Protein AF-A0A813T1S6-F1 (afdb_monomer_lite)

Foldseek 3Di:
DVVVVVVVLVVDPQSVVQVVSVVVPDPPDDRDGPQFDDKDWDADPPVRDIDIDTHNDLALVRVLVVLVVVCVVPNQDPDDDDDPDPSCPDPSNVVSNVVD

Secondary structure (DSSP, 8-state):
-HHHHHHHHHH-HHHHHTTGGGGTT-TT--PPPTT--EEEEEE-TTT--EEEEEES---HHHHHHHHHHHHHHS---S-----S-TTTSSHHHHHHHTT-

Organism: NCBI:txid104777

Radius of gyration: 15.91 Å; chains: 1; bounding box: 36×32×40 Å

InterPro domains:
  IPR012337 Ribonucle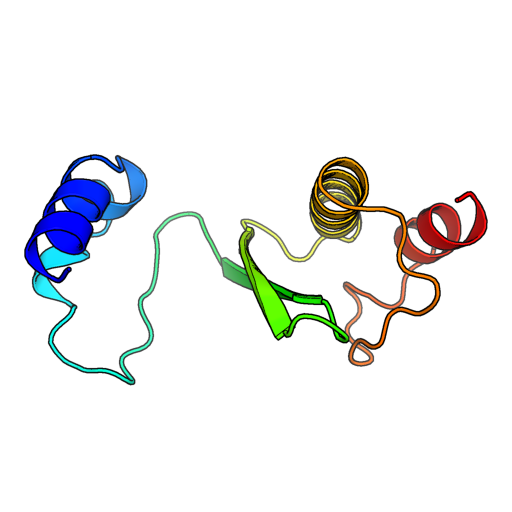ase H-like superfamily [SSF53098] (32-96)
  IPR036397 Ribonuclease H superfamily [G3DSA:3.30.420.10] (22-100)

Sequence (100 aa):
MMDDLKKGIQACVVCKENQLVGKLDHPAKCLKVKGFIGLLLIVEFFTKFPYAVLIKSKTALEISEHLWQFFCLFDPAKEILSDQGTEFVNEVLDSMINKI

Structure (mmCIF, N/CA/C/O backbone):
data_AF-A0A813T1S6-F1
#
_entry.id   AF-A0A813T1S6-F1
#
loop_
_atom_site.group_PDB
_atom_site.id
_atom_site.type_symbol
_atom_site.label_atom_id
_atom_site.label_alt_id
_atom_site.label_comp_id
_atom_site.label_asym_id
_atom_site.label_entity_id
_atom_site.label_seq_id
_atom_site.pdbx_PDB_ins_code
_atom_site.Cartn_x
_atom_site.Cartn_y
_atom_site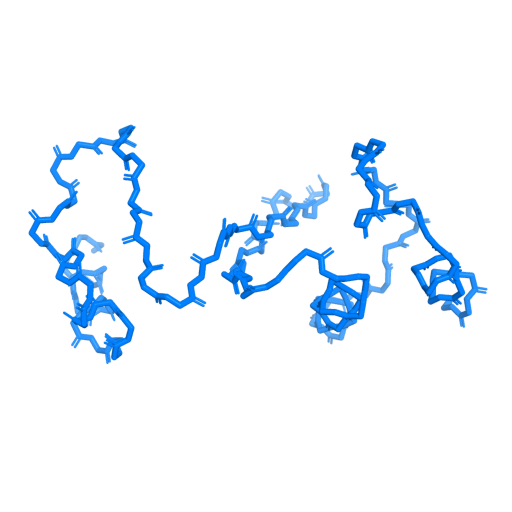.Cartn_z
_atom_site.occupancy
_atom_site.B_iso_or_equiv
_atom_site.auth_seq_id
_atom_site.auth_comp_id
_atom_site.auth_asym_id
_atom_site.auth_atom_id
_atom_site.pdbx_PDB_model_num
ATOM 1 N N . MET A 1 1 ? -6.210 7.996 -25.859 1.00 63.72 1 MET A N 1
ATOM 2 C CA . MET A 1 1 ? -5.835 8.340 -24.464 1.00 63.72 1 MET A CA 1
ATOM 3 C C . MET A 1 1 ? -7.008 8.879 -23.647 1.00 63.72 1 MET A C 1
ATOM 5 O O . MET A 1 1 ? -7.446 8.175 -22.750 1.00 63.72 1 MET A O 1
ATOM 9 N N . MET A 1 2 ? -7.561 10.072 -23.928 1.00 72.88 2 MET A N 1
ATOM 10 C CA . MET A 1 2 ? -8.735 10.557 -23.170 1.00 72.88 2 MET A CA 1
ATOM 11 C C . MET A 1 2 ? -9.982 9.690 -23.376 1.00 72.88 2 MET A C 1
ATOM 13 O O . MET A 1 2 ? -10.731 9.469 -22.430 1.00 72.88 2 MET A O 1
ATOM 17 N N . ASP A 1 3 ? -10.196 9.166 -24.583 1.00 81.25 3 ASP A N 1
ATOM 18 C CA . ASP A 1 3 ? -11.352 8.306 -24.858 1.00 81.25 3 ASP A CA 1
ATOM 19 C C . ASP A 1 3 ? -11.224 6.931 -24.197 1.00 81.25 3 ASP A C 1
ATOM 21 O O . ASP A 1 3 ? -12.212 6.389 -23.712 1.00 81.25 3 ASP A O 1
ATOM 25 N N . ASP A 1 4 ? -10.005 6.401 -24.092 1.00 82.69 4 ASP A N 1
ATOM 26 C CA . ASP A 1 4 ? -9.728 5.149 -23.378 1.00 82.69 4 ASP A CA 1
ATOM 27 C C . ASP A 1 4 ? -9.915 5.327 -21.871 1.00 82.69 4 ASP A C 1
ATOM 29 O O . ASP A 1 4 ? -10.523 4.483 -21.216 1.00 82.69 4 ASP A O 1
ATOM 33 N N . LEU A 1 5 ? -9.488 6.475 -21.332 1.00 77.00 5 LEU A N 1
ATOM 34 C CA . LEU A 1 5 ? -9.747 6.847 -19.945 1.00 77.00 5 LEU A CA 1
ATOM 35 C C . LEU A 1 5 ? -11.253 6.950 -19.679 1.00 77.00 5 LEU A C 1
ATOM 37 O O . LEU A 1 5 ? -11.753 6.370 -18.718 1.00 77.00 5 LEU A O 1
ATOM 41 N N . LYS A 1 6 ? -12.002 7.632 -20.555 1.00 79.75 6 LYS A N 1
ATOM 42 C CA . LYS A 1 6 ? -13.466 7.722 -20.452 1.00 79.75 6 LYS A CA 1
ATOM 43 C C . LYS A 1 6 ? -14.113 6.340 -20.493 1.00 79.75 6 LYS A C 1
ATOM 45 O O . LYS A 1 6 ? -14.968 6.072 -19.654 1.00 79.75 6 LYS A O 1
ATOM 50 N N . LYS A 1 7 ? -13.681 5.454 -21.397 1.00 84.56 7 LYS A N 1
ATOM 51 C CA . LYS A 1 7 ? -14.155 4.062 -21.467 1.00 84.56 7 LYS A CA 1
ATOM 52 C C . LYS A 1 7 ? -13.856 3.290 -20.181 1.00 84.56 7 LYS A C 1
ATOM 54 O O . LYS A 1 7 ? -14.746 2.622 -19.668 1.00 84.56 7 LYS A O 1
ATOM 59 N N . GLY A 1 8 ? -12.652 3.419 -19.622 1.00 81.31 8 GLY A N 1
ATOM 60 C CA . GLY A 1 8 ? -12.275 2.781 -18.356 1.00 81.31 8 GLY A CA 1
ATOM 61 C C . GLY A 1 8 ? -13.121 3.266 -17.174 1.00 81.31 8 GLY A C 1
ATOM 62 O O . GLY A 1 8 ? -13.681 2.461 -16.429 1.00 81.31 8 GLY A O 1
ATOM 63 N N . ILE A 1 9 ? -13.311 4.581 -17.048 1.00 80.25 9 ILE A N 1
ATOM 64 C CA . ILE A 1 9 ? -14.165 5.185 -16.010 1.00 80.25 9 ILE A CA 1
ATOM 65 C C . ILE A 1 9 ? -15.629 4.755 -16.197 1.00 80.25 9 ILE A C 1
ATOM 67 O O . ILE A 1 9 ? -16.318 4.458 -15.223 1.00 80.25 9 ILE A O 1
ATOM 71 N N . GLN A 1 10 ? -16.104 4.669 -17.441 1.00 82.81 10 GLN A N 1
ATOM 72 C CA . GLN A 1 10 ? -17.431 4.148 -17.776 1.00 82.81 10 GLN A CA 1
ATOM 73 C C . GLN A 1 10 ? -17.559 2.631 -17.616 1.00 82.81 10 GLN A C 1
ATOM 75 O O . GLN A 1 10 ? -18.678 2.133 -17.633 1.00 82.81 10 GLN A O 1
ATOM 80 N N . ALA A 1 11 ? -16.481 1.869 -17.478 1.00 87.44 11 ALA A N 1
ATOM 81 C CA . ALA A 1 11 ? -16.558 0.443 -17.175 1.00 87.44 11 ALA A CA 1
ATOM 82 C C . ALA A 1 11 ? -16.604 0.197 -15.658 1.00 87.44 11 ALA A C 1
ATOM 84 O O . ALA A 1 11 ? -17.287 -0.715 -15.198 1.00 87.44 11 ALA A O 1
ATOM 85 N N . CYS A 1 12 ? -15.941 1.046 -14.870 1.00 82.69 12 CYS A N 1
ATOM 86 C CA . CYS A 1 12 ? -15.838 0.891 -13.423 1.00 82.69 12 CYS A CA 1
ATOM 87 C C . CYS A 1 12 ? -17.144 1.251 -12.685 1.00 82.69 12 CYS A C 1
ATOM 89 O O . CYS A 1 12 ? -17.637 2.378 -12.763 1.00 82.69 12 CYS A O 1
ATOM 91 N N . VAL A 1 13 ? -17.678 0.300 -11.907 1.00 85.81 13 VAL A N 1
ATOM 92 C CA . VAL A 1 13 ? -18.908 0.468 -11.104 1.00 85.81 13 VAL A CA 1
ATOM 93 C C . VAL A 1 13 ? -18.759 1.606 -10.093 1.00 85.81 13 VAL A C 1
ATOM 95 O O . VAL A 1 13 ? -19.582 2.519 -10.070 1.00 85.81 13 VAL A O 1
ATOM 98 N N . VAL A 1 14 ? -17.652 1.623 -9.344 1.00 83.31 14 VAL A N 1
ATOM 99 C CA . VAL A 1 14 ? -17.354 2.672 -8.354 1.00 83.31 14 VAL A CA 1
ATOM 100 C C . VAL A 1 14 ? -17.311 4.051 -9.017 1.00 83.31 14 VAL A C 1
ATOM 102 O O . VAL A 1 14 ? -17.847 5.028 -8.490 1.00 83.31 14 VAL A O 1
ATOM 105 N N . CYS A 1 15 ? -16.710 4.153 -10.202 1.00 81.06 15 CYS A N 1
ATOM 106 C CA . CYS A 1 15 ? -16.625 5.416 -10.926 1.00 81.06 15 CYS A CA 1
ATOM 107 C C . CYS A 1 15 ? -17.994 5.911 -11.420 1.00 81.06 15 CYS A C 1
ATOM 109 O O . CYS A 1 15 ? -18.248 7.120 -11.375 1.00 81.06 15 CYS A O 1
ATOM 111 N N . LYS A 1 16 ? -18.881 5.002 -11.852 1.00 83.12 16 LYS A N 1
ATOM 112 C CA . LYS A 1 16 ? -20.268 5.326 -12.230 1.00 83.12 16 LYS A CA 1
ATOM 113 C C . LYS A 1 16 ? -21.067 5.842 -11.046 1.00 83.12 16 LYS A C 1
ATOM 115 O O . LYS A 1 16 ? -21.672 6.908 -11.144 1.00 83.12 16 LYS A O 1
ATOM 120 N N . GLU A 1 17 ? -21.027 5.125 -9.925 1.00 83.88 17 GLU A N 1
ATOM 121 C CA . GLU A 1 17 ? -21.741 5.492 -8.695 1.00 83.88 17 GLU A CA 1
ATOM 122 C C . GLU A 1 17 ? -21.336 6.879 -8.179 1.00 83.88 17 GLU A C 1
ATOM 124 O O . GLU A 1 17 ? -22.147 7.598 -7.592 1.00 83.88 17 GLU A O 1
ATOM 129 N N . ASN A 1 18 ? -20.089 7.281 -8.436 1.00 78.81 18 ASN A N 1
ATOM 130 C CA . ASN A 1 18 ? -19.539 8.571 -8.024 1.00 78.81 18 ASN A CA 1
ATOM 131 C C . ASN A 1 18 ? -19.587 9.662 -9.112 1.00 78.81 18 ASN A C 1
ATOM 133 O O . ASN A 1 18 ? -19.173 10.802 -8.855 1.00 78.81 18 ASN A O 1
ATOM 137 N N . GLN A 1 19 ? -20.134 9.338 -10.293 1.00 78.06 19 GLN A N 1
ATOM 138 C CA . GLN A 1 19 ? -20.286 10.225 -11.454 1.00 78.06 19 GLN A CA 1
ATOM 139 C C . GLN A 1 19 ? -18.971 10.918 -11.848 1.00 78.06 19 GLN A C 1
ATOM 141 O O . GLN A 1 19 ? -18.937 12.119 -12.122 1.00 78.06 19 GLN A O 1
ATOM 146 N N . LEU A 1 20 ? -17.862 10.168 -11.845 1.00 74.75 20 LEU A N 1
ATOM 147 C CA . LEU A 1 20 ? -16.523 10.752 -11.995 1.00 74.75 20 LEU A CA 1
ATOM 148 C C . LEU A 1 20 ? -16.270 11.356 -13.384 1.00 74.75 20 LEU A C 1
ATOM 150 O O . LEU A 1 20 ? -15.538 12.334 -13.479 1.00 74.75 20 LEU A O 1
ATOM 154 N N . VAL A 1 21 ? -16.922 10.847 -14.439 1.00 71.62 21 VAL A N 1
ATOM 155 C CA . VAL A 1 21 ? -16.768 11.361 -15.817 1.00 71.62 21 VAL A CA 1
ATOM 156 C C . VAL A 1 21 ? -17.121 12.850 -15.920 1.00 71.62 21 VAL A C 1
ATOM 158 O O . VAL A 1 21 ? -16.449 13.581 -16.634 1.00 71.62 21 VAL A O 1
ATOM 161 N N . GLY A 1 22 ? -18.138 13.312 -15.185 1.00 67.81 22 GLY A N 1
ATOM 162 C CA . GLY A 1 22 ? -18.573 14.716 -15.194 1.00 67.81 22 GLY A CA 1
ATOM 163 C C . GLY A 1 22 ? -17.831 15.620 -14.205 1.00 67.81 22 GLY A C 1
ATOM 164 O O . GLY A 1 22 ? -18.226 16.764 -14.018 1.00 67.81 22 GLY A O 1
ATOM 165 N N . LYS A 1 23 ? -16.814 15.105 -13.501 1.00 68.69 23 LYS A N 1
ATOM 166 C CA . LYS A 1 23 ? -16.014 15.860 -12.518 1.00 68.69 23 LYS A CA 1
ATOM 167 C C . LYS A 1 23 ? -14.531 15.952 -12.903 1.00 68.69 23 LYS A C 1
ATOM 169 O O . LYS A 1 23 ? -13.749 16.473 -12.112 1.00 68.69 23 LYS A O 1
ATOM 174 N N . LEU A 1 24 ? -14.160 15.454 -14.087 1.00 63.28 24 LEU A N 1
ATOM 175 C CA . LEU A 1 24 ? -12.785 15.415 -14.608 1.00 63.28 24 LEU A CA 1
ATOM 176 C C . LEU A 1 24 ? -12.222 16.800 -14.970 1.00 63.28 24 LEU A C 1
ATOM 178 O O . LEU A 1 24 ? -11.024 16.930 -15.198 1.00 63.28 24 LEU A O 1
ATOM 182 N N . ASP A 1 25 ? -13.067 17.828 -15.008 1.00 64.25 25 ASP A N 1
ATOM 183 C CA . ASP A 1 25 ? -12.778 19.098 -15.683 1.00 64.25 25 ASP A CA 1
ATOM 184 C C . ASP A 1 25 ? -11.795 20.011 -14.929 1.00 64.25 25 ASP A C 1
ATOM 186 O O . ASP A 1 25 ? -11.440 21.077 -15.425 1.00 64.25 25 ASP A O 1
ATOM 190 N N . HIS A 1 26 ? -11.340 19.623 -13.732 1.00 59.03 26 HIS A N 1
ATOM 191 C CA . HIS A 1 26 ? -10.389 20.422 -12.964 1.00 59.03 26 HIS A CA 1
ATOM 192 C C . HIS A 1 26 ? -9.263 19.555 -12.366 1.00 59.03 26 HIS A C 1
ATOM 194 O O . HIS A 1 26 ? -9.534 18.740 -11.479 1.00 59.03 26 HIS A O 1
ATOM 200 N N . PRO A 1 27 ? -7.991 19.767 -12.766 1.00 60.06 27 PRO A N 1
ATOM 201 C CA . PRO A 1 27 ? -6.868 18.879 -12.434 1.00 60.06 27 PRO A CA 1
ATOM 202 C C . PRO A 1 27 ? -6.550 18.786 -10.933 1.00 60.06 27 PRO A C 1
ATOM 204 O O . PRO A 1 27 ? -5.950 17.814 -10.495 1.00 60.06 27 PRO A O 1
ATOM 207 N N . ALA A 1 28 ? -6.977 19.767 -10.132 1.00 64.12 28 ALA A N 1
ATOM 208 C CA . ALA A 1 28 ? -6.746 19.806 -8.683 1.00 64.12 28 ALA A CA 1
ATOM 209 C C . ALA A 1 28 ? -8.003 19.561 -7.821 1.00 64.12 28 ALA A C 1
ATOM 211 O O . ALA A 1 28 ? -8.000 19.852 -6.624 1.00 64.12 28 ALA A O 1
ATOM 212 N N . LYS A 1 29 ? -9.120 19.091 -8.397 1.00 69.88 29 LYS A N 1
ATOM 213 C CA . LYS A 1 29 ? -10.349 18.906 -7.611 1.00 69.88 29 LYS A CA 1
ATOM 214 C C . LYS A 1 29 ? -10.279 17.608 -6.813 1.00 69.88 29 LYS A C 1
ATOM 216 O O . LYS A 1 29 ? -10.243 16.525 -7.383 1.00 69.88 29 LYS A O 1
ATOM 221 N N . CYS A 1 30 ? -10.318 17.721 -5.487 1.00 69.00 30 CYS A N 1
ATOM 222 C CA . CYS A 1 30 ? -10.418 16.559 -4.611 1.00 69.00 30 CYS A CA 1
ATOM 223 C C . CYS A 1 30 ? -11.759 15.843 -4.850 1.00 69.00 30 CYS A C 1
ATOM 225 O O . CYS A 1 30 ? -12.838 16.408 -4.633 1.00 69.00 30 CYS A O 1
ATOM 227 N N . LEU A 1 31 ? -11.692 14.607 -5.347 1.00 75.94 31 LEU A N 1
ATOM 228 C CA . LEU A 1 31 ? -12.856 13.775 -5.628 1.00 75.94 31 LEU A CA 1
ATOM 229 C C . LEU A 1 31 ? -13.179 12.937 -4.391 1.00 75.94 31 LEU A C 1
ATOM 231 O O . LEU A 1 31 ? -12.397 12.082 -3.989 1.00 75.94 31 LEU A O 1
ATOM 235 N N . LYS A 1 32 ? -14.357 13.154 -3.801 1.00 80.00 32 LYS A N 1
ATOM 236 C CA . LYS A 1 32 ? -14.881 12.257 -2.766 1.00 80.00 32 LYS A CA 1
ATOM 237 C C . LYS A 1 32 ? -15.530 11.049 -3.431 1.00 80.00 32 LYS A C 1
ATOM 239 O O . LYS A 1 32 ? -16.490 11.211 -4.187 1.00 80.00 32 LYS A O 1
ATOM 244 N N . VAL A 1 33 ? -15.011 9.864 -3.130 1.00 83.62 33 VAL A N 1
ATOM 245 C CA . VAL A 1 33 ? -15.547 8.581 -3.591 1.00 83.62 33 VAL A CA 1
ATOM 246 C C . VAL A 1 33 ? -16.294 7.934 -2.426 1.00 83.62 33 VAL A C 1
ATOM 248 O O . VAL A 1 33 ? -15.734 7.744 -1.351 1.00 83.62 33 VAL A O 1
ATOM 251 N N . LYS A 1 34 ? -17.580 7.628 -2.611 1.00 85.44 34 LYS A N 1
ATOM 252 C CA . LYS A 1 34 ? -18.413 6.975 -1.594 1.00 85.44 34 LYS A CA 1
ATOM 253 C C . LYS A 1 34 ? -17.797 5.645 -1.163 1.00 85.44 34 LYS A C 1
ATOM 255 O O . LYS A 1 34 ? -17.394 4.852 -2.006 1.00 85.44 34 LYS A O 1
ATOM 260 N N . GLY A 1 35 ? -17.779 5.407 0.148 1.00 88.00 35 GLY A N 1
ATOM 261 C CA . GLY A 1 35 ? -17.266 4.172 0.747 1.00 88.00 35 GLY A CA 1
ATOM 262 C C . GLY A 1 35 ? -15.749 4.129 0.934 1.00 88.00 35 GLY A C 1
ATOM 263 O O . GLY A 1 35 ? -15.260 3.158 1.498 1.00 88.00 35 GLY A O 1
ATOM 264 N N . PHE A 1 36 ? -15.023 5.168 0.514 1.00 91.25 36 PHE A N 1
ATOM 265 C CA . PHE A 1 36 ? -13.578 5.278 0.681 1.00 91.25 36 PHE A CA 1
ATOM 266 C C . PHE A 1 36 ? -13.230 6.556 1.434 1.00 91.25 36 PHE A C 1
ATOM 268 O O . PHE A 1 36 ? -13.892 7.586 1.282 1.00 91.25 36 PHE A O 1
ATOM 275 N N . ILE A 1 37 ? -12.185 6.486 2.250 1.00 92.38 37 ILE A N 1
ATOM 276 C CA . ILE A 1 37 ? -11.745 7.604 3.092 1.00 92.38 37 ILE A CA 1
ATOM 277 C C . ILE A 1 37 ? -10.416 8.199 2.629 1.00 92.38 37 ILE A C 1
ATOM 279 O O . ILE A 1 37 ? -10.041 9.279 3.080 1.00 92.38 37 ILE A O 1
ATOM 283 N N . GLY A 1 38 ? -9.711 7.517 1.726 1.00 89.56 38 GLY A N 1
ATOM 284 C CA . GLY A 1 38 ? -8.413 7.958 1.243 1.00 89.56 38 GLY A CA 1
ATOM 285 C C . GLY A 1 38 ? -7.884 7.139 0.073 1.00 89.56 38 GLY A C 1
ATOM 286 O O . GLY A 1 38 ? -8.551 6.242 -0.448 1.00 89.56 38 GLY A O 1
ATOM 287 N N . LEU A 1 39 ? -6.660 7.478 -0.316 1.00 91.12 39 LEU A N 1
ATOM 288 C CA . LEU A 1 39 ? -5.868 6.802 -1.333 1.00 91.12 39 LEU A CA 1
ATOM 289 C C . LEU A 1 39 ? -4.538 6.396 -0.693 1.00 91.12 39 LEU A C 1
ATOM 291 O O . LEU A 1 39 ? -3.836 7.259 -0.167 1.00 91.12 39 LEU A O 1
ATOM 295 N N . LEU A 1 40 ? -4.193 5.115 -0.760 1.00 94.31 40 LEU A N 1
ATOM 296 C CA . LEU A 1 40 ? -2.840 4.644 -0.493 1.00 94.31 40 LEU A CA 1
ATOM 297 C C . LEU A 1 40 ? -2.055 4.710 -1.805 1.00 94.31 40 LEU A C 1
ATOM 299 O O . LEU A 1 40 ? -2.429 4.075 -2.793 1.00 94.31 40 LEU A O 1
ATOM 303 N N . LEU A 1 41 ? -0.989 5.504 -1.808 1.00 94.62 41 LEU A N 1
ATOM 304 C CA . LEU A 1 41 ? -0.077 5.653 -2.935 1.00 94.62 41 LEU A CA 1
ATOM 305 C C . LEU A 1 41 ? 1.284 5.076 -2.549 1.00 94.62 41 LEU A C 1
ATOM 307 O O . LEU A 1 41 ? 1.934 5.580 -1.638 1.00 94.62 41 LEU A O 1
ATOM 311 N N . ILE A 1 42 ? 1.713 4.051 -3.274 1.00 95.12 42 ILE A N 1
ATOM 312 C CA . ILE A 1 42 ? 3.046 3.461 -3.177 1.00 95.12 42 ILE A CA 1
ATOM 313 C C . ILE A 1 42 ? 3.783 3.821 -4.462 1.00 95.12 42 ILE A C 1
ATOM 315 O O . ILE A 1 42 ? 3.248 3.663 -5.559 1.00 95.12 42 ILE A O 1
ATOM 319 N N . VAL A 1 43 ? 5.004 4.328 -4.334 1.00 95.25 43 VAL A N 1
ATOM 320 C CA . VAL A 1 43 ? 5.851 4.646 -5.485 1.00 95.25 43 VAL A CA 1
ATOM 321 C C . VAL A 1 43 ? 7.116 3.817 -5.381 1.00 95.25 43 VAL A C 1
ATOM 323 O O . VAL A 1 43 ? 7.917 4.022 -4.471 1.00 95.25 43 VAL A O 1
ATOM 326 N N . GLU A 1 44 ? 7.303 2.894 -6.321 1.00 94.62 44 GLU A N 1
ATOM 327 C CA . GLU A 1 44 ? 8.557 2.150 -6.424 1.00 94.62 44 GLU A CA 1
ATOM 328 C C . GLU A 1 44 ? 9.667 3.126 -6.839 1.00 94.62 44 GLU A C 1
ATOM 330 O O . GLU A 1 44 ? 9.542 3.859 -7.825 1.00 94.62 44 GLU A O 1
ATOM 335 N N . PHE A 1 45 ? 10.732 3.206 -6.045 1.00 92.75 45 PHE A N 1
ATOM 336 C CA . PHE A 1 45 ? 11.693 4.295 -6.153 1.00 92.75 45 PHE A CA 1
ATOM 337 C C . PHE A 1 45 ? 12.551 4.230 -7.421 1.00 92.75 45 PHE A C 1
ATOM 339 O O . PHE A 1 45 ? 12.897 5.288 -7.950 1.00 92.75 45 PHE A O 1
ATOM 346 N N . PHE A 1 46 ? 12.914 3.050 -7.914 1.00 92.31 46 PHE A N 1
ATOM 347 C CA . PHE A 1 46 ? 13.820 2.916 -9.053 1.00 92.31 46 PHE A CA 1
ATOM 348 C C . PHE A 1 46 ? 13.132 3.280 -10.373 1.00 92.31 46 PHE A C 1
ATOM 350 O O . PHE A 1 46 ? 13.586 4.165 -11.098 1.00 92.31 46 PHE A O 1
ATOM 357 N N . THR A 1 47 ? 11.998 2.650 -10.655 1.00 94.31 47 THR A N 1
ATOM 358 C CA . THR A 1 47 ? 11.214 2.826 -11.886 1.00 94.31 47 THR A CA 1
ATOM 359 C C . THR A 1 47 ? 10.254 4.009 -11.828 1.00 94.31 47 THR A C 1
ATOM 361 O O . THR A 1 47 ? 9.719 4.414 -12.860 1.00 94.31 47 THR A O 1
ATOM 364 N N . LYS A 1 48 ? 10.023 4.566 -10.631 1.00 93.88 48 LYS A N 1
ATOM 365 C CA . LYS A 1 48 ? 8.977 5.566 -10.360 1.00 93.88 48 LYS A CA 1
ATOM 366 C C . LYS A 1 48 ? 7.571 5.049 -10.669 1.00 93.88 48 LYS A C 1
ATOM 368 O O . LYS A 1 48 ? 6.678 5.846 -10.950 1.00 93.88 48 LYS A O 1
ATOM 373 N N . PHE A 1 49 ? 7.366 3.731 -10.619 1.00 94.06 49 PHE A N 1
ATOM 374 C CA . PHE A 1 49 ? 6.068 3.123 -10.879 1.00 94.06 49 PHE A CA 1
ATOM 375 C C . PHE A 1 49 ? 5.058 3.508 -9.782 1.00 94.06 49 PHE A C 1
ATOM 377 O O . PHE A 1 49 ? 5.297 3.199 -8.610 1.00 94.06 49 PHE A O 1
ATOM 384 N N . PRO A 1 50 ? 3.930 4.162 -10.126 1.00 95.12 50 PRO A N 1
ATOM 385 C CA . PRO A 1 50 ? 2.898 4.502 -9.159 1.00 95.12 50 PRO A CA 1
ATOM 386 C C . PRO A 1 50 ? 1.898 3.351 -9.004 1.00 95.12 50 PRO A C 1
ATOM 388 O O . PRO A 1 50 ? 1.241 2.940 -9.961 1.00 95.12 50 PRO A O 1
ATOM 391 N N . TYR A 1 51 ? 1.719 2.885 -7.774 1.00 95.00 51 TYR A N 1
ATOM 392 C CA . TYR A 1 51 ? 0.673 1.948 -7.388 1.00 95.00 51 TYR A CA 1
ATOM 393 C C . TYR A 1 51 ? -0.309 2.653 -6.453 1.00 95.00 51 TYR A C 1
ATOM 395 O O . TYR A 1 51 ? 0.056 3.091 -5.364 1.00 95.00 51 TYR A O 1
ATOM 403 N N . ALA A 1 52 ? -1.554 2.808 -6.896 1.00 93.50 52 ALA A N 1
ATOM 404 C CA . ALA A 1 52 ? -2.556 3.603 -6.199 1.00 93.50 52 ALA A CA 1
ATOM 405 C C . ALA A 1 52 ? -3.815 2.773 -5.939 1.00 93.50 52 ALA A C 1
ATOM 407 O O . ALA A 1 52 ? -4.417 2.245 -6.876 1.00 93.50 52 ALA A O 1
ATOM 408 N N . VAL A 1 53 ? -4.231 2.692 -4.676 1.00 93.50 53 VAL A N 1
ATOM 409 C CA . VAL A 1 53 ? -5.428 1.952 -4.255 1.00 93.50 53 VAL A CA 1
ATOM 410 C C . VAL A 1 53 ? -6.292 2.802 -3.331 1.00 93.50 53 VAL A C 1
ATOM 412 O O . VAL A 1 53 ? -5.792 3.554 -2.497 1.00 93.50 53 VAL A O 1
ATOM 415 N N . LEU A 1 54 ? -7.612 2.723 -3.503 1.00 92.06 54 LEU A N 1
ATOM 416 C CA . LEU A 1 54 ? -8.559 3.402 -2.620 1.00 92.06 54 LEU A CA 1
ATOM 417 C C . LEU A 1 54 ? -8.747 2.584 -1.342 1.00 92.06 54 LEU A C 1
ATOM 419 O O . LEU A 1 54 ? -9.006 1.385 -1.425 1.00 92.06 54 LEU A O 1
ATOM 423 N N . ILE A 1 55 ? -8.699 3.253 -0.191 1.00 94.06 55 ILE A N 1
ATOM 424 C CA . ILE A 1 55 ? -8.816 2.619 1.128 1.00 94.06 55 ILE A CA 1
ATOM 425 C C . ILE A 1 55 ? -10.138 2.977 1.810 1.00 94.06 55 ILE A C 1
ATOM 427 O O . ILE A 1 55 ? -10.632 4.111 1.715 1.00 94.06 55 ILE A O 1
ATOM 431 N N . LYS A 1 56 ? -10.733 2.000 2.489 1.00 94.25 56 LYS A N 1
ATOM 432 C CA . LYS A 1 56 ? -11.988 2.137 3.243 1.00 94.25 56 LYS A CA 1
ATOM 433 C C . LYS A 1 56 ? -11.731 2.522 4.697 1.00 94.25 56 LYS A C 1
ATOM 435 O O . LYS A 1 56 ? -12.564 3.194 5.303 1.00 94.25 56 LYS A O 1
ATOM 440 N N . SER A 1 57 ? -10.580 2.139 5.237 1.00 92.81 57 SER A N 1
ATOM 441 C CA . SER A 1 57 ? -10.110 2.465 6.580 1.00 92.81 57 SER A CA 1
ATOM 442 C C . SER A 1 57 ? -8.609 2.795 6.579 1.00 92.81 57 SER A C 1
ATOM 444 O O . SER A 1 57 ? -7.909 2.602 5.591 1.00 92.81 57 SER A O 1
ATOM 446 N N . LYS A 1 58 ? -8.112 3.332 7.698 1.00 89.25 58 LYS A N 1
ATOM 447 C CA . LYS A 1 58 ? -6.675 3.543 7.954 1.00 89.25 58 LYS A CA 1
ATOM 448 C C . LYS A 1 58 ? -6.106 2.475 8.894 1.00 89.25 58 LYS A C 1
ATOM 450 O O . LYS A 1 58 ? -5.161 2.726 9.634 1.00 89.25 58 LYS A O 1
ATOM 455 N N . THR A 1 59 ? -6.754 1.314 8.968 1.00 90.88 59 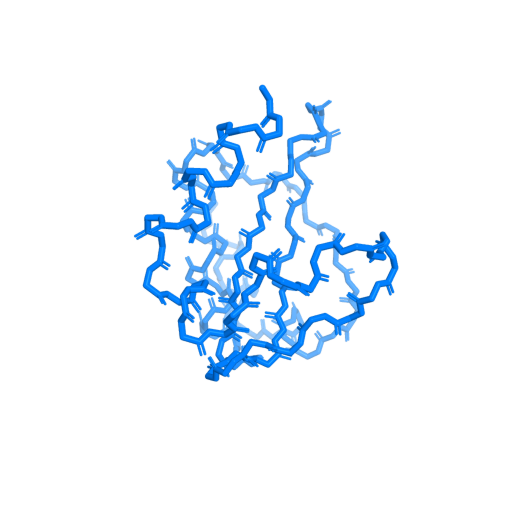THR A N 1
ATOM 456 C CA . THR A 1 59 ? -6.311 0.259 9.881 1.00 90.88 59 THR A CA 1
ATOM 457 C C . THR A 1 59 ? -5.015 -0.361 9.375 1.00 90.88 59 THR A C 1
ATOM 459 O O . THR A 1 59 ? -4.843 -0.564 8.175 1.00 90.88 59 THR A O 1
ATOM 462 N N . ALA A 1 60 ? -4.117 -0.701 10.299 1.00 88.94 60 ALA A N 1
ATOM 463 C CA . ALA A 1 60 ? -2.855 -1.363 9.985 1.00 88.94 60 ALA A CA 1
ATOM 464 C C . ALA A 1 60 ? -3.036 -2.631 9.135 1.00 88.94 60 ALA A C 1
ATOM 466 O O . ALA A 1 60 ? -2.247 -2.890 8.232 1.00 88.94 60 ALA A O 1
ATOM 467 N N . LEU A 1 61 ? -4.108 -3.388 9.398 1.00 90.88 61 LEU A N 1
ATOM 468 C CA . LEU A 1 61 ? -4.443 -4.601 8.661 1.00 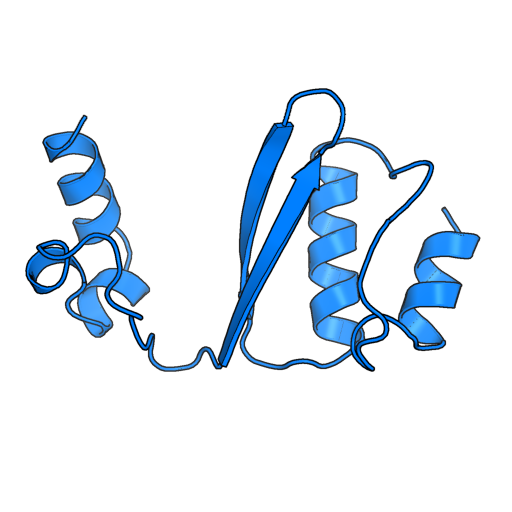90.88 61 LEU A CA 1
ATOM 469 C C . LEU A 1 61 ? -4.691 -4.311 7.175 1.00 90.88 61 LEU A C 1
ATOM 471 O O . LEU A 1 61 ? -4.006 -4.885 6.335 1.00 90.88 61 LEU A O 1
ATOM 475 N N . GLU A 1 62 ? -5.591 -3.379 6.846 1.00 93.94 62 GLU A N 1
ATOM 476 C CA . GLU A 1 62 ? -5.892 -3.028 5.447 1.00 93.94 62 GLU A CA 1
ATOM 477 C C . GLU A 1 62 ? -4.646 -2.507 4.713 1.00 93.94 62 GLU A C 1
ATOM 479 O O . GLU A 1 62 ? -4.393 -2.870 3.564 1.00 93.94 62 GLU A O 1
ATOM 484 N N . ILE A 1 63 ? -3.820 -1.699 5.385 1.00 93.44 63 ILE A N 1
ATOM 485 C CA . ILE A 1 63 ? -2.565 -1.200 4.805 1.00 93.44 63 ILE A CA 1
ATOM 486 C C . ILE A 1 63 ? -1.575 -2.344 4.555 1.00 93.44 63 ILE A C 1
ATOM 488 O O . ILE A 1 63 ? -0.980 -2.409 3.477 1.00 93.44 63 ILE A O 1
ATOM 492 N N . SER A 1 64 ? -1.428 -3.272 5.505 1.00 91.88 64 SER A N 1
ATOM 493 C CA . SER A 1 64 ? -0.553 -4.440 5.355 1.00 91.88 64 SER A CA 1
ATOM 494 C C . SER A 1 64 ? -1.000 -5.366 4.218 1.00 91.88 64 SER A C 1
ATOM 496 O O . SER A 1 64 ? -0.165 -5.826 3.443 1.00 91.88 64 SER A O 1
ATOM 498 N N . GLU A 1 65 ? -2.308 -5.567 4.034 1.00 93.75 65 GLU A N 1
ATOM 499 C CA . GLU A 1 65 ? -2.857 -6.360 2.928 1.00 93.75 65 GLU A CA 1
ATOM 500 C C . GLU A 1 65 ? -2.528 -5.737 1.566 1.00 93.75 65 GLU A C 1
ATOM 502 O O . GLU A 1 65 ? -2.124 -6.441 0.637 1.00 93.75 65 GLU A O 1
ATOM 507 N N . HIS A 1 66 ? -2.653 -4.415 1.436 1.00 94.75 66 HIS A N 1
ATOM 508 C CA . HIS A 1 66 ? -2.299 -3.718 0.199 1.00 94.75 66 HIS A CA 1
ATOM 509 C C . HIS A 1 66 ? -0.795 -3.722 -0.086 1.00 94.75 66 HIS A C 1
ATOM 511 O O . HIS A 1 66 ? -0.399 -3.869 -1.244 1.00 94.75 66 HIS A O 1
ATOM 517 N N . LEU A 1 67 ? 0.046 -3.594 0.943 1.00 93.12 67 LEU A N 1
ATOM 518 C CA . LEU A 1 67 ? 1.498 -3.718 0.795 1.00 93.12 67 LEU A CA 1
ATOM 519 C C . LEU A 1 67 ? 1.901 -5.138 0.396 1.00 93.12 67 LEU A C 1
ATOM 521 O O . LEU A 1 67 ? 2.712 -5.304 -0.511 1.00 93.12 67 LEU A O 1
ATOM 525 N N . TRP A 1 68 ? 1.280 -6.156 0.991 1.00 93.31 68 TRP A N 1
ATOM 526 C CA . TRP A 1 68 ? 1.488 -7.546 0.599 1.00 93.31 68 TRP A CA 1
ATOM 527 C C . TRP A 1 68 ? 1.132 -7.787 -0.872 1.00 93.31 68 TRP A C 1
ATOM 529 O O . TRP A 1 68 ? 1.926 -8.360 -1.614 1.00 93.31 68 TRP A O 1
ATOM 539 N N . GLN A 1 69 ? -0.021 -7.285 -1.330 1.00 94.50 69 GLN A N 1
ATOM 540 C CA . GLN A 1 69 ? -0.411 -7.355 -2.745 1.00 94.50 69 GLN A CA 1
ATOM 541 C C . GLN A 1 69 ? 0.617 -6.685 -3.662 1.00 94.50 69 GLN A C 1
ATOM 543 O O . GLN A 1 69 ? 0.937 -7.224 -4.721 1.00 94.50 69 GLN A O 1
ATOM 548 N N . PHE A 1 70 ? 1.139 -5.526 -3.255 1.00 94.38 70 PHE A N 1
ATOM 549 C CA . PHE A 1 70 ? 2.186 -4.832 -3.993 1.00 94.38 70 PHE A CA 1
ATOM 550 C C . PHE A 1 70 ? 3.477 -5.664 -4.065 1.00 94.38 70 PHE A C 1
ATOM 552 O O . PHE A 1 70 ? 4.023 -5.829 -5.155 1.00 94.38 70 PHE A O 1
ATOM 559 N N . PHE A 1 71 ? 3.926 -6.261 -2.957 1.00 92.81 71 PHE A N 1
ATOM 560 C CA . PHE A 1 71 ? 5.103 -7.140 -2.951 1.00 92.81 71 PHE A CA 1
ATOM 561 C C . PHE A 1 71 ? 4.907 -8.400 -3.793 1.00 92.81 71 PHE A C 1
ATOM 563 O O . PHE A 1 71 ? 5.836 -8.814 -4.472 1.00 92.81 71 PHE A O 1
ATOM 570 N N . CYS A 1 72 ? 3.702 -8.978 -3.822 1.00 92.69 72 CYS A N 1
ATOM 571 C CA . CYS A 1 72 ? 3.398 -10.106 -4.707 1.00 92.69 72 CYS A CA 1
ATOM 572 C C . CYS A 1 72 ? 3.428 -9.739 -6.201 1.00 92.69 72 CYS A C 1
ATOM 574 O O . CYS A 1 72 ? 3.647 -10.618 -7.031 1.00 92.69 72 CYS A O 1
ATOM 576 N N . LEU A 1 73 ? 3.147 -8.480 -6.559 1.00 92.75 73 LEU A N 1
ATOM 577 C CA . LEU A 1 73 ? 3.206 -8.009 -7.948 1.00 92.75 73 LEU A CA 1
ATOM 578 C C . LEU A 1 73 ? 4.644 -7.727 -8.398 1.00 92.75 73 LEU A C 1
ATOM 580 O O . LEU A 1 73 ? 4.972 -7.914 -9.570 1.00 92.75 73 LEU A O 1
ATOM 584 N N . PHE A 1 74 ? 5.468 -7.249 -7.472 1.00 88.50 74 PHE A N 1
ATOM 585 C CA . PHE A 1 74 ? 6.866 -6.922 -7.699 1.00 88.50 74 PHE A CA 1
ATOM 586 C C . PHE A 1 74 ? 7.748 -7.899 -6.917 1.00 88.50 74 PHE A C 1
ATOM 588 O O . PHE A 1 74 ? 7.777 -9.087 -7.218 1.00 88.50 74 PHE A O 1
ATOM 595 N N . ASP A 1 75 ? 8.467 -7.382 -5.932 1.00 88.94 75 ASP A N 1
ATOM 596 C CA . ASP A 1 75 ? 9.275 -8.113 -4.969 1.00 88.94 75 ASP A CA 1
ATOM 597 C C . ASP A 1 75 ? 9.217 -7.301 -3.658 1.00 88.94 75 ASP A C 1
ATOM 599 O O . ASP A 1 75 ? 8.863 -6.108 -3.697 1.00 88.94 75 ASP A O 1
ATOM 603 N N . PRO A 1 76 ? 9.5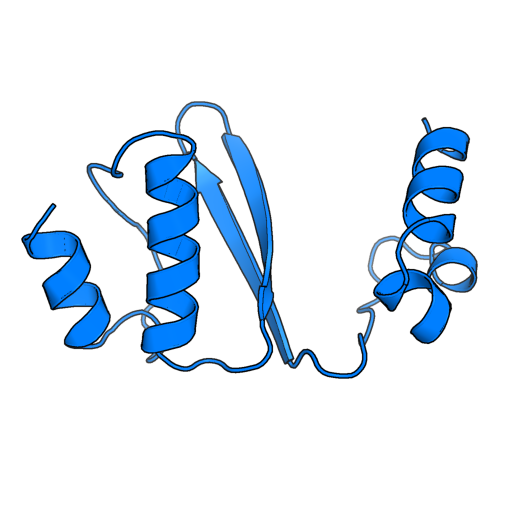28 -7.880 -2.488 1.00 90.56 76 PRO A N 1
ATOM 604 C CA . PRO A 1 76 ? 9.611 -7.127 -1.250 1.00 90.56 76 PRO A CA 1
ATOM 605 C C . PRO A 1 76 ? 10.577 -5.950 -1.351 1.00 90.56 76 PRO A C 1
ATOM 607 O O . PRO A 1 76 ? 11.699 -6.059 -1.849 1.00 90.56 76 PRO A O 1
ATOM 610 N N . ALA A 1 77 ? 10.141 -4.797 -0.849 1.00 89.25 77 ALA A N 1
ATOM 611 C CA . ALA A 1 77 ? 10.996 -3.625 -0.800 1.00 89.25 77 ALA A CA 1
ATOM 612 C C . ALA A 1 77 ? 12.101 -3.828 0.244 1.00 89.25 77 ALA A C 1
ATOM 614 O O . ALA A 1 77 ? 11.822 -4.177 1.388 1.00 89.25 77 ALA A O 1
ATOM 615 N N . LYS A 1 78 ? 13.351 -3.531 -0.128 1.00 89.38 78 LYS A N 1
ATOM 616 C CA . LYS A 1 78 ? 14.477 -3.537 0.819 1.00 89.38 78 LYS A CA 1
ATOM 617 C C . LYS A 1 78 ? 14.288 -2.508 1.939 1.00 89.38 78 LYS A C 1
ATOM 619 O O . LYS A 1 78 ? 14.656 -2.755 3.080 1.00 89.38 78 LYS A O 1
ATOM 624 N N . GLU A 1 79 ? 13.752 -1.343 1.588 1.00 89.81 79 GLU A N 1
ATOM 625 C CA . GLU A 1 79 ? 13.495 -0.233 2.501 1.00 89.81 79 GLU A CA 1
ATOM 626 C C . GLU A 1 79 ? 12.166 0.423 2.121 1.00 89.81 79 GLU A C 1
ATOM 628 O O . GLU A 1 79 ? 11.869 0.607 0.937 1.00 89.81 79 GLU A O 1
ATOM 633 N N . ILE A 1 80 ? 11.373 0.791 3.127 1.00 90.88 80 ILE A N 1
ATOM 634 C CA . ILE A 1 80 ? 10.114 1.519 2.953 1.00 90.88 80 ILE A CA 1
ATOM 635 C C . ILE A 1 80 ? 10.255 2.865 3.649 1.00 90.88 80 ILE A C 1
ATOM 637 O O . ILE A 1 80 ? 10.522 2.935 4.847 1.00 90.88 80 ILE A O 1
ATOM 641 N N . LEU A 1 81 ? 10.046 3.939 2.893 1.00 92.38 81 LEU A N 1
ATOM 642 C CA . LEU A 1 81 ? 10.007 5.298 3.416 1.00 92.38 81 LEU A CA 1
ATOM 643 C C . LEU A 1 81 ? 8.547 5.748 3.481 1.00 92.38 81 LEU A C 1
ATOM 645 O O . LEU A 1 81 ? 7.896 5.908 2.450 1.00 92.38 81 LEU A O 1
ATOM 649 N N . SER A 1 82 ? 8.043 5.939 4.696 1.00 92.00 82 SER A N 1
ATOM 650 C CA . SER A 1 82 ? 6.697 6.449 4.975 1.00 92.00 82 SER A CA 1
ATOM 651 C C . SER A 1 82 ? 6.763 7.592 5.991 1.00 92.00 82 SER A C 1
ATOM 653 O O . SER A 1 82 ? 7.824 7.874 6.556 1.00 92.00 82 SER A O 1
ATOM 655 N N . ASP A 1 83 ? 5.650 8.299 6.178 1.00 90.69 83 ASP A N 1
ATOM 656 C CA . ASP A 1 83 ? 5.537 9.269 7.264 1.00 90.69 83 ASP A CA 1
ATOM 657 C C . ASP A 1 83 ? 5.334 8.569 8.623 1.00 90.69 83 ASP A C 1
ATOM 659 O O . ASP A 1 83 ? 5.216 7.350 8.714 1.00 90.69 83 ASP A O 1
ATOM 663 N N . GLN A 1 84 ? 5.305 9.344 9.710 1.00 89.94 84 GLN A N 1
ATOM 664 C CA . GLN A 1 84 ? 5.080 8.813 11.062 1.00 89.94 84 GLN A CA 1
ATOM 665 C C . GLN A 1 84 ? 3.587 8.608 11.383 1.00 89.94 84 GLN A C 1
ATOM 667 O O . GLN A 1 84 ? 3.168 8.748 12.535 1.00 89.94 84 GLN A O 1
ATOM 672 N N . GLY A 1 85 ? 2.758 8.328 10.375 1.00 87.50 85 GLY A N 1
ATOM 673 C CA . GLY A 1 85 ? 1.347 8.013 10.559 1.00 87.50 85 GLY A CA 1
ATOM 674 C C . GLY A 1 85 ? 1.149 6.729 11.366 1.00 87.50 85 GLY A C 1
ATOM 675 O O . GLY A 1 85 ? 1.894 5.761 11.229 1.00 87.50 85 GLY A O 1
ATOM 676 N N . THR A 1 86 ? 0.104 6.683 12.191 1.00 86.25 86 THR A N 1
ATOM 677 C CA . THR A 1 86 ? -0.252 5.496 12.997 1.00 86.25 86 THR A CA 1
ATOM 678 C C . THR A 1 86 ? -0.530 4.251 12.147 1.00 86.25 86 THR A C 1
ATOM 680 O O . THR A 1 86 ? -0.325 3.118 12.576 1.00 86.25 86 THR A O 1
ATOM 683 N N . GLU A 1 87 ? -0.973 4.466 10.912 1.00 84.00 87 GLU A N 1
ATOM 684 C CA . GLU A 1 87 ? -1.175 3.447 9.888 1.00 84.00 87 GLU A CA 1
ATOM 685 C C . GLU A 1 87 ? 0.132 2.770 9.431 1.00 84.00 87 GLU A C 1
ATOM 687 O O . GLU A 1 87 ? 0.090 1.625 8.982 1.00 84.00 87 GLU A O 1
ATOM 692 N N . PHE A 1 88 ? 1.278 3.439 9.596 1.00 84.38 88 PHE A N 1
ATOM 693 C CA . PHE A 1 88 ? 2.603 2.948 9.207 1.00 84.38 88 PHE A CA 1
ATOM 694 C C . PHE A 1 88 ? 3.514 2.629 10.397 1.00 84.38 88 PHE A C 1
ATOM 696 O O . PHE A 1 88 ? 4.439 1.836 10.262 1.00 84.38 88 PHE A O 1
ATOM 703 N N . VAL A 1 89 ? 3.233 3.197 11.571 1.00 85.88 89 VAL A N 1
ATOM 704 C CA . VAL A 1 89 ? 3.978 2.953 12.812 1.00 85.88 89 VAL A CA 1
ATOM 705 C C . VAL A 1 89 ? 3.145 2.055 13.727 1.00 85.88 89 VAL A C 1
ATOM 707 O O . VAL A 1 89 ? 2.440 2.534 14.617 1.00 85.88 89 VAL A O 1
ATOM 710 N N . ASN A 1 90 ? 3.164 0.744 13.471 1.00 87.88 90 ASN A N 1
ATOM 711 C CA . ASN A 1 90 ? 2.445 -0.247 14.276 1.00 87.88 90 ASN A CA 1
ATOM 712 C C . ASN A 1 90 ? 3.072 -1.650 14.197 1.00 87.88 90 ASN A C 1
ATOM 714 O O . ASN A 1 90 ? 3.707 -2.017 13.212 1.00 87.88 90 ASN A O 1
ATOM 718 N N . GLU A 1 91 ? 2.792 -2.467 15.218 1.00 86.12 91 GLU A N 1
ATOM 719 C CA . GLU A 1 91 ? 3.358 -3.815 15.373 1.00 86.12 91 GLU A CA 1
ATOM 720 C C . GLU A 1 91 ? 2.985 -4.779 14.239 1.00 86.12 91 GLU A C 1
ATOM 722 O O . GLU A 1 91 ? 3.743 -5.699 13.936 1.00 86.12 91 GLU A O 1
ATOM 727 N N . VAL A 1 92 ? 1.819 -4.596 13.609 1.00 84.75 92 VAL A N 1
ATOM 728 C CA . VAL A 1 92 ? 1.372 -5.459 12.505 1.00 84.75 92 VAL A CA 1
ATOM 729 C C . VAL A 1 92 ? 2.271 -5.245 11.295 1.00 84.75 92 VAL A C 1
ATOM 731 O O . VAL A 1 92 ? 2.767 -6.214 10.717 1.00 84.75 92 VAL A O 1
ATOM 734 N N . LEU A 1 93 ? 2.513 -3.982 10.943 1.00 84.19 93 LEU A N 1
ATOM 735 C CA . LEU A 1 93 ? 3.359 -3.629 9.818 1.00 84.19 93 LEU A CA 1
ATOM 736 C C . LEU A 1 93 ? 4.825 -3.959 10.096 1.00 84.19 93 LEU A C 1
ATOM 738 O O . LEU A 1 93 ? 5.474 -4.569 9.248 1.00 84.19 93 LEU A O 1
ATOM 742 N N . ASP A 1 94 ? 5.308 -3.671 11.304 1.00 86.44 94 ASP A N 1
ATOM 743 C CA . ASP A 1 94 ? 6.651 -4.065 11.733 1.00 86.44 94 ASP A CA 1
ATOM 744 C C . ASP A 1 94 ? 6.828 -5.586 11.668 1.00 86.44 94 ASP A C 1
ATOM 746 O O . ASP A 1 94 ? 7.849 -6.080 11.191 1.00 86.44 94 ASP A O 1
ATOM 750 N N . SER A 1 95 ? 5.833 -6.364 12.107 1.00 87.94 95 SER A N 1
ATOM 751 C CA . SER A 1 95 ? 5.897 -7.826 12.028 1.00 87.94 95 SER A CA 1
ATOM 752 C C . SER A 1 95 ? 5.907 -8.321 10.587 1.00 87.94 95 SER A C 1
ATOM 754 O O . SER A 1 95 ? 6.621 -9.277 10.292 1.00 87.94 95 SER A O 1
ATOM 756 N N . MET A 1 96 ? 5.133 -7.693 9.700 1.00 86.44 96 MET A N 1
ATOM 757 C CA . MET A 1 96 ? 5.116 -8.029 8.278 1.00 86.44 96 MET A CA 1
ATOM 758 C C . MET A 1 96 ? 6.481 -7.754 7.642 1.00 86.44 96 MET A C 1
ATOM 760 O O . MET A 1 96 ? 7.048 -8.654 7.037 1.00 86.44 96 MET A O 1
ATOM 764 N N . ILE A 1 97 ? 7.028 -6.550 7.817 1.00 85.31 97 ILE A N 1
ATOM 765 C CA . ILE A 1 97 ? 8.292 -6.135 7.193 1.00 85.31 97 ILE A CA 1
ATOM 766 C C . ILE A 1 97 ? 9.462 -6.986 7.697 1.00 85.31 97 ILE A C 1
ATOM 768 O O . ILE A 1 97 ? 10.293 -7.401 6.903 1.00 85.31 97 ILE A O 1
ATOM 772 N N . ASN A 1 98 ? 9.514 -7.299 8.994 1.00 83.12 98 ASN A N 1
ATOM 773 C CA . ASN A 1 98 ? 10.624 -8.064 9.575 1.00 83.12 98 ASN A CA 1
ATOM 774 C C . ASN A 1 98 ? 10.570 -9.57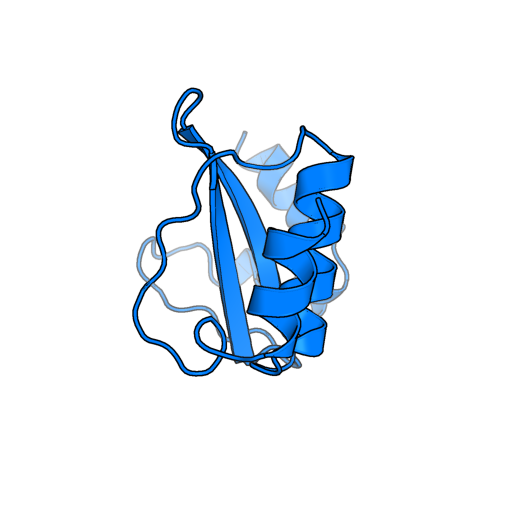9 9.295 1.00 83.12 98 ASN A C 1
ATOM 776 O O . ASN A 1 98 ? 11.492 -10.300 9.678 1.00 83.12 98 ASN A O 1
ATOM 780 N N . LYS A 1 99 ? 9.480 -10.092 8.710 1.00 76.25 99 LYS A N 1
ATOM 781 C CA . LYS A 1 99 ? 9.305 -11.523 8.390 1.00 76.25 99 LYS A CA 1
ATOM 782 C C . LYS A 1 99 ? 9.538 -11.855 6.920 1.00 76.25 99 LYS A C 1
ATOM 784 O O . LYS A 1 99 ? 9.503 -13.037 6.574 1.00 76.25 99 LYS A O 1
ATOM 789 N N . ILE A 1 100 ? 9.702 -10.835 6.087 1.00 64.12 100 ILE A N 1
ATOM 790 C CA . ILE A 1 100 ? 9.953 -10.950 4.652 1.00 64.12 100 ILE A CA 1
ATOM 791 C C . ILE A 1 100 ? 11.456 -10.796 4.419 1.00 64.12 100 ILE A C 1
ATOM 793 O O . ILE A 1 100 ? 11.991 -11.585 3.611 1.00 64.12 100 ILE A O 1
#

pLDDT: mean 85.46, std 9.16, range [59.03, 95.25]